Protein AF-A0A530ZFZ5-F1 (afdb_monomer)

Radius of gyration: 17.06 Å; Cα contacts (8 Å, |Δi|>4): 110; chains: 1; bounding box: 46×32×39 Å

Mean predicted aligned error: 6.43 Å

Structure (mmCIF, N/CA/C/O backbone):
data_AF-A0A530ZFZ5-F1
#
_entry.id   AF-A0A530ZFZ5-F1
#
loop_
_atom_site.group_PDB
_atom_site.id
_atom_site.type_symbol
_atom_site.label_atom_id
_atom_site.label_alt_id
_atom_site.label_comp_id
_atom_site.label_asym_id
_atom_site.label_entity_id
_atom_site.label_seq_id
_atom_site.pdbx_PDB_ins_code
_atom_site.Cartn_x
_atom_site.Cartn_y
_atom_site.Cartn_z
_atom_site.occupancy
_atom_site.B_iso_or_equiv
_atom_site.auth_seq_id
_atom_site.auth_comp_id
_atom_site.auth_asym_id
_atom_site.auth_atom_id
_atom_site.pdbx_PDB_model_num
ATOM 1 N N . MET A 1 1 ? -10.557 -5.792 13.724 1.00 72.00 1 MET A N 1
ATOM 2 C CA . MET A 1 1 ? -10.891 -6.844 12.735 1.00 72.00 1 MET A CA 1
ATOM 3 C C . MET A 1 1 ? -9.600 -7.276 12.070 1.00 72.00 1 MET A C 1
ATOM 5 O O . MET A 1 1 ? -8.863 -6.400 11.647 1.00 72.00 1 MET A O 1
ATOM 9 N N . THR A 1 2 ? -9.329 -8.574 11.988 1.00 82.81 2 THR A N 1
ATOM 10 C CA . THR A 1 2 ? -8.116 -9.114 11.357 1.00 82.81 2 THR A CA 1
ATOM 11 C C . THR A 1 2 ? -8.533 -9.972 10.176 1.00 82.81 2 THR A C 1
ATOM 13 O O . THR A 1 2 ? -9.366 -10.863 10.334 1.00 82.81 2 THR A O 1
ATOM 16 N N . GLN A 1 3 ? -7.994 -9.681 8.997 1.00 82.12 3 GLN A N 1
ATOM 17 C CA . GLN A 1 3 ? -8.216 -10.460 7.781 1.00 82.12 3 GLN A CA 1
ATOM 18 C C . GLN A 1 3 ? -6.887 -11.051 7.331 1.00 82.12 3 GLN A C 1
ATOM 20 O O . GLN A 1 3 ? -5.882 -10.342 7.317 1.00 82.12 3 GLN A O 1
ATOM 25 N N . ARG A 1 4 ? -6.878 -12.337 6.984 1.00 87.44 4 ARG A N 1
ATOM 26 C CA . ARG A 1 4 ? -5.711 -13.058 6.464 1.00 87.44 4 ARG A CA 1
ATOM 27 C C . ARG A 1 4 ? -6.170 -14.028 5.384 1.00 87.44 4 ARG A C 1
ATOM 29 O O . ARG A 1 4 ? -7.236 -14.625 5.538 1.00 87.44 4 ARG A O 1
ATOM 36 N N . TRP A 1 5 ? -5.384 -14.195 4.330 1.00 88.50 5 TRP A N 1
ATOM 37 C CA . TRP A 1 5 ? -5.626 -15.195 3.293 1.00 88.50 5 TRP A CA 1
ATOM 38 C C . TRP A 1 5 ? -4.316 -15.640 2.635 1.00 88.50 5 TRP A C 1
ATOM 40 O O . TRP A 1 5 ? -3.319 -14.917 2.673 1.00 88.50 5 TRP A O 1
ATOM 50 N N . ASP A 1 6 ? -4.327 -16.848 2.069 1.00 90.19 6 ASP A N 1
ATOM 51 C CA . ASP A 1 6 ? -3.223 -17.363 1.257 1.00 90.19 6 ASP A CA 1
ATOM 52 C C . ASP A 1 6 ? -3.188 -16.640 -0.092 1.00 90.19 6 ASP A C 1
ATOM 54 O O . ASP A 1 6 ? -4.225 -16.418 -0.727 1.00 90.19 6 ASP A O 1
ATOM 58 N N . PHE A 1 7 ? -1.988 -16.266 -0.510 1.00 80.12 7 PHE A N 1
ATOM 59 C CA . PHE A 1 7 ? -1.717 -15.679 -1.804 1.00 80.12 7 PHE A CA 1
ATOM 60 C C . PHE A 1 7 ? -0.443 -16.285 -2.389 1.00 80.12 7 PHE A C 1
ATOM 62 O O . PHE A 1 7 ? 0.645 -15.731 -2.272 1.00 80.12 7 PHE A O 1
ATOM 69 N N . GLY A 1 8 ? -0.578 -17.451 -3.022 1.00 75.62 8 GLY A N 1
ATOM 70 C CA . GLY A 1 8 ? 0.482 -18.012 -3.864 1.00 75.62 8 GLY A CA 1
ATOM 71 C C . GLY A 1 8 ? 1.760 -18.372 -3.102 1.00 75.62 8 GLY A C 1
ATOM 72 O O . GLY A 1 8 ? 2.845 -18.277 -3.668 1.00 75.62 8 GLY A O 1
ATOM 73 N N . GLY A 1 9 ? 1.631 -18.787 -1.838 1.00 79.75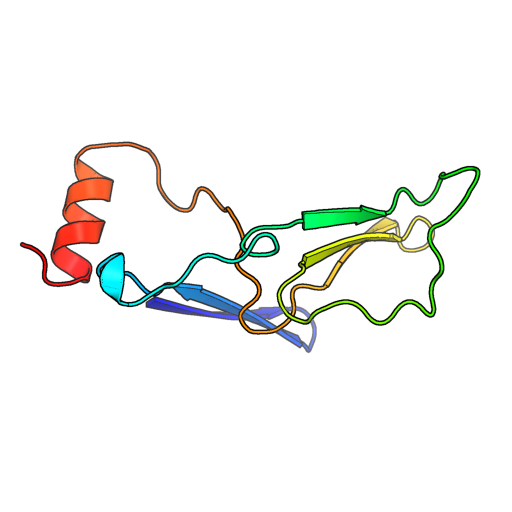 9 GLY A N 1
ATOM 74 C CA . GLY A 1 9 ? 2.757 -19.108 -0.954 1.00 79.75 9 GLY A CA 1
ATOM 75 C C . GLY A 1 9 ? 3.061 -18.040 0.099 1.00 79.75 9 GLY A C 1
ATOM 76 O O . GLY A 1 9 ? 3.777 -18.339 1.053 1.00 79.75 9 GLY A O 1
ATOM 77 N N . ASP A 1 10 ? 2.466 -16.851 -0.021 1.00 77.44 10 ASP A N 1
ATOM 78 C CA . ASP A 1 10 ? 2.520 -15.800 0.993 1.00 77.44 10 ASP A CA 1
ATOM 79 C C . ASP A 1 10 ? 1.211 -15.729 1.791 1.00 77.44 10 ASP A C 1
ATOM 81 O O . ASP A 1 10 ? 0.128 -16.027 1.285 1.00 77.44 10 ASP A O 1
ATOM 85 N N . ILE A 1 11 ? 1.287 -15.289 3.049 1.00 82.00 11 ILE A N 1
ATOM 86 C CA . ILE A 1 11 ? 0.104 -14.896 3.821 1.00 82.00 11 ILE A CA 1
ATOM 87 C C . ILE A 1 11 ? -0.001 -13.382 3.771 1.00 82.00 11 ILE A C 1
ATOM 89 O O . ILE A 1 11 ? 0.860 -12.677 4.295 1.00 82.00 11 ILE A O 1
ATOM 93 N N . ILE A 1 12 ? -1.087 -12.889 3.188 1.00 82.88 12 ILE A N 1
ATOM 94 C CA . ILE A 1 12 ? -1.371 -11.458 3.117 1.00 82.88 12 ILE A CA 1
ATOM 95 C C . ILE A 1 12 ? -2.631 -11.124 3.907 1.00 82.88 12 ILE A C 1
ATOM 97 O O . ILE A 1 12 ? -3.431 -11.995 4.264 1.00 82.88 12 ILE A O 1
ATOM 101 N N . GLY A 1 13 ? -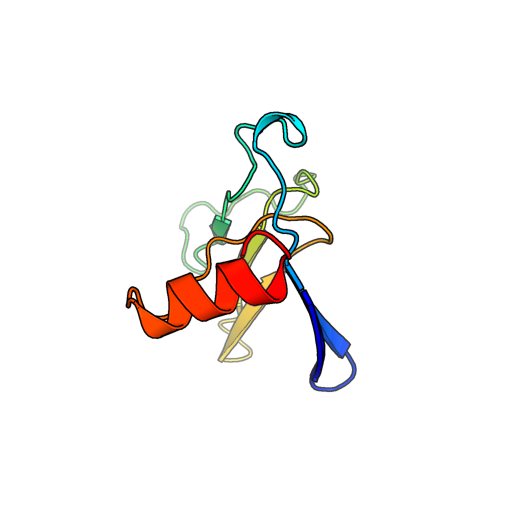2.807 -9.846 4.227 1.00 82.12 13 GLY A N 1
ATOM 102 C CA . GLY A 1 13 ? -3.975 -9.413 4.969 1.00 82.12 13 GLY A CA 1
ATOM 103 C C . GLY A 1 13 ? -3.896 -7.992 5.486 1.00 82.12 13 GLY A C 1
ATOM 104 O O . GLY A 1 13 ? -3.040 -7.204 5.093 1.00 82.12 13 GLY A O 1
ATOM 105 N N . SER A 1 14 ? -4.828 -7.666 6.371 1.00 83.75 14 SER A N 1
ATOM 106 C CA . SER A 1 14 ? -4.899 -6.363 7.019 1.00 83.75 14 SER A CA 1
ATOM 107 C C . SER A 1 14 ? -5.482 -6.476 8.419 1.00 83.75 14 SER A C 1
ATOM 109 O O . SER A 1 14 ? -6.271 -7.378 8.724 1.00 83.75 14 SER A O 1
ATOM 111 N N . ASP A 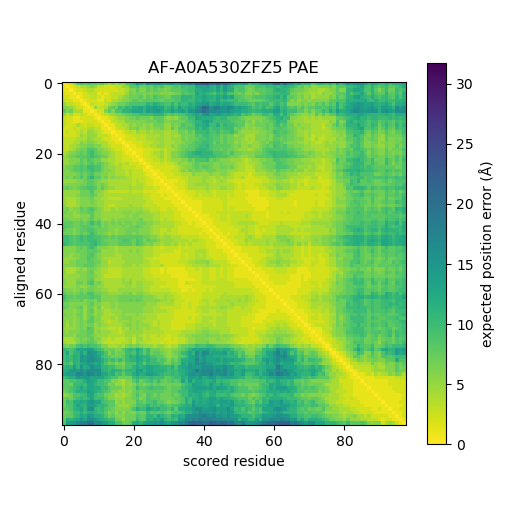1 15 ? -5.090 -5.537 9.273 1.00 83.00 15 ASP A N 1
ATOM 112 C CA . ASP A 1 15 ? -5.707 -5.321 10.573 1.00 83.00 15 ASP A CA 1
ATOM 113 C C . ASP A 1 15 ? -6.387 -3.959 10.593 1.00 83.00 15 ASP A C 1
ATOM 115 O O . ASP A 1 15 ? -5.836 -2.950 10.157 1.00 83.00 15 ASP A O 1
ATOM 119 N N . VAL A 1 16 ? -7.611 -3.942 11.108 1.00 80.19 16 VAL A N 1
ATOM 120 C CA . VAL A 1 16 ? -8.393 -2.729 11.325 1.00 80.19 16 VAL A CA 1
ATOM 121 C C . VAL A 1 16 ? -8.570 -2.540 12.821 1.00 80.19 16 VAL A C 1
ATOM 123 O O . VAL A 1 16 ? -9.178 -3.384 13.495 1.00 80.19 16 VAL A O 1
ATOM 126 N N . HIS A 1 17 ? -8.084 -1.405 13.312 1.00 79.50 17 HIS A N 1
ATOM 127 C CA . HIS A 1 17 ? -8.245 -0.955 14.687 1.00 79.50 17 HIS A CA 1
ATOM 128 C C . HIS A 1 17 ? -9.049 0.345 14.690 1.00 79.50 17 HIS A C 1
ATOM 130 O O . HIS A 1 17 ? -8.582 1.361 14.180 1.00 79.50 17 HIS A O 1
ATOM 136 N N . ILE A 1 18 ? -10.258 0.318 15.259 1.00 77.69 18 ILE A N 1
ATOM 137 C CA . ILE A 1 18 ? -11.012 1.543 15.544 1.00 77.69 18 ILE A CA 1
ATOM 138 C C . ILE A 1 18 ? -10.685 1.953 16.973 1.00 77.69 18 ILE A C 1
ATOM 140 O O . ILE A 1 18 ? -10.862 1.170 17.903 1.00 77.69 18 ILE A O 1
ATOM 144 N N . GLN A 1 19 ? -10.195 3.173 17.142 1.00 76.25 19 GLN A N 1
ATOM 145 C CA . GLN A 1 19 ? -9.815 3.716 18.439 1.00 76.25 19 GLN A CA 1
ATOM 146 C C . GLN A 1 19 ? -10.177 5.195 18.520 1.00 76.25 19 GLN A C 1
ATOM 148 O O . GLN A 1 19 ? -10.308 5.872 17.500 1.00 76.25 19 GLN A O 1
ATOM 153 N N . HIS A 1 20 ? -10.337 5.699 19.743 1.00 80.56 20 HIS A N 1
ATOM 154 C CA . HIS A 1 20 ? -10.487 7.132 19.961 1.00 80.56 20 HIS A CA 1
ATOM 155 C C . HIS A 1 20 ? -9.233 7.865 19.460 1.00 80.56 20 HIS A C 1
ATOM 157 O O . HIS A 1 20 ? -8.113 7.384 19.650 1.00 80.56 20 HIS A O 1
ATOM 163 N N . SER A 1 21 ? -9.409 9.038 18.849 1.00 81.12 21 SER A N 1
ATOM 164 C CA . SER A 1 21 ? -8.312 9.794 18.225 1.00 81.12 21 SER A CA 1
ATOM 165 C C . SER A 1 21 ? -7.198 10.174 19.204 1.00 81.12 21 SER A C 1
ATOM 167 O O . SER A 1 21 ? -6.065 10.360 18.792 1.00 81.12 21 SER A O 1
ATOM 169 N N . SER A 1 22 ? -7.475 10.216 20.510 1.00 86.06 22 SER A N 1
ATOM 170 C CA . SER A 1 22 ? -6.454 10.446 21.544 1.00 86.06 22 SER A CA 1
ATOM 171 C C . SER A 1 22 ? -5.420 9.322 21.683 1.00 86.06 22 SER A C 1
ATOM 173 O O . SER A 1 22 ? -4.397 9.537 22.325 1.00 86.06 22 SER A O 1
ATOM 175 N N . PHE A 1 23 ? -5.694 8.120 21.165 1.00 85.56 23 PHE A N 1
ATOM 176 C CA . PHE A 1 23 ? -4.788 6.969 21.267 1.00 85.56 23 PHE A CA 1
ATOM 177 C C . PHE A 1 23 ? -3.829 6.846 20.079 1.00 85.56 23 PHE A C 1
ATOM 179 O O . PHE A 1 23 ? -2.856 6.101 20.169 1.00 85.56 23 PHE A O 1
ATOM 186 N N . HIS A 1 24 ? -4.064 7.590 18.993 1.00 85.25 24 HIS A N 1
ATOM 187 C CA . HIS A 1 24 ? -3.177 7.630 17.832 1.00 85.25 24 HIS A CA 1
ATOM 188 C C . HIS A 1 24 ? -2.610 9.031 17.650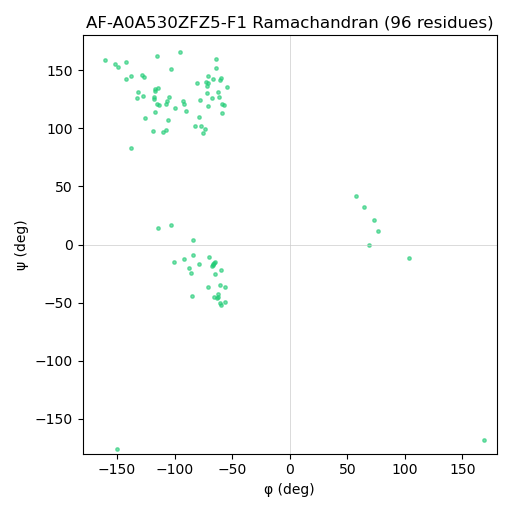 1.00 85.25 24 HIS A C 1
ATOM 190 O O . HIS A 1 24 ? -3.349 10.012 17.649 1.00 85.25 24 HIS A O 1
ATOM 196 N N . ARG A 1 25 ? -1.297 9.128 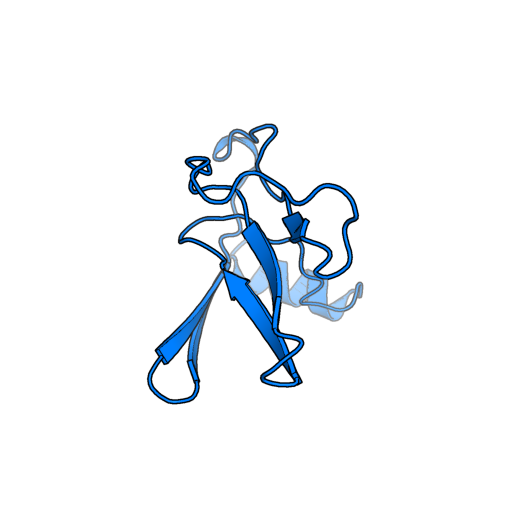17.454 1.00 88.56 25 ARG A N 1
ATOM 197 C CA . ARG A 1 25 ? -0.664 10.373 17.026 1.00 88.56 25 ARG A CA 1
ATOM 198 C C . ARG A 1 25 ? -0.282 10.221 15.567 1.00 88.56 25 ARG A C 1
ATOM 200 O O . ARG A 1 25 ? 0.680 9.522 15.273 1.00 88.56 25 ARG A O 1
ATOM 207 N N . GLU A 1 26 ? -1.029 10.895 14.703 1.00 85.88 26 GLU A N 1
ATOM 208 C CA . GLU A 1 26 ? -0.785 10.862 13.265 1.00 85.88 26 GLU A CA 1
ATOM 209 C C . GLU A 1 26 ? 0.597 11.442 12.921 1.00 85.88 26 GLU A C 1
ATOM 211 O O . GLU A 1 26 ? 0.984 12.508 13.420 1.00 85.88 26 GLU A O 1
ATOM 216 N N . SER A 1 27 ? 1.354 10.713 12.103 1.00 88.94 27 SER A N 1
ATOM 217 C CA . SER A 1 27 ? 2.621 11.151 11.516 1.00 88.94 27 SER A CA 1
ATOM 218 C C . SER A 1 27 ? 2.392 11.719 10.108 1.00 88.94 27 SER A C 1
ATOM 220 O O . SER A 1 27 ? 1.353 11.509 9.494 1.00 88.94 27 SER A O 1
ATOM 222 N N . HIS A 1 28 ? 3.372 12.428 9.541 1.00 89.50 28 HIS A N 1
ATOM 223 C CA . HIS A 1 28 ? 3.287 12.855 8.133 1.00 89.50 28 HIS A CA 1
ATOM 224 C C . HIS A 1 28 ? 3.427 11.699 7.130 1.00 89.50 28 HIS A C 1
ATOM 226 O O . HIS A 1 28 ? 3.237 11.906 5.933 1.00 89.50 28 HIS A O 1
ATOM 232 N N . LEU A 1 29 ? 3.814 10.514 7.602 1.00 91.31 29 LEU A N 1
ATOM 233 C CA . LEU A 1 29 ? 4.001 9.318 6.786 1.00 91.31 29 LEU A CA 1
ATOM 234 C C . LEU A 1 29 ? 2.811 8.361 6.890 1.00 91.31 29 LEU A C 1
ATOM 236 O O . LEU A 1 29 ? 2.678 7.472 6.049 1.00 91.31 29 LEU A O 1
ATOM 240 N N . ASP A 1 30 ? 1.943 8.557 7.883 1.00 87.56 30 ASP A N 1
ATOM 241 C CA . ASP A 1 30 ? 0.716 7.794 8.047 1.00 87.56 30 ASP A CA 1
ATOM 242 C C . ASP A 1 30 ? -0.152 7.919 6.795 1.00 87.56 30 ASP A C 1
ATOM 244 O O . ASP A 1 30 ? -0.554 9.006 6.380 1.00 87.56 30 ASP A O 1
ATOM 248 N N . GLY A 1 31 ? -0.430 6.784 6.157 1.00 86.75 31 GLY A N 1
ATOM 249 C CA . GLY A 1 31 ? -1.229 6.773 4.940 1.00 86.75 31 GLY A CA 1
ATOM 250 C C . GLY A 1 31 ? -0.469 7.228 3.698 1.00 86.75 31 GLY A C 1
ATOM 251 O O . GLY A 1 31 ? -1.120 7.453 2.682 1.00 86.75 31 GLY A O 1
ATOM 252 N N . LEU A 1 32 ? 0.864 7.364 3.731 1.00 91.38 32 LEU A N 1
ATOM 253 C CA . LEU A 1 32 ? 1.655 7.701 2.549 1.00 91.38 32 LEU A CA 1
ATOM 254 C C . LEU A 1 32 ? 1.859 6.470 1.650 1.00 91.38 32 LEU A C 1
ATOM 256 O O . LEU A 1 32 ? 2.395 5.437 2.066 1.00 91.38 32 LEU A O 1
ATOM 260 N N . HIS A 1 33 ? 1.462 6.617 0.383 1.00 91.19 33 HIS A N 1
ATOM 261 C CA . HIS A 1 33 ? 1.655 5.631 -0.687 1.00 91.19 33 HIS A CA 1
ATOM 262 C C . HIS A 1 33 ? 2.577 6.227 -1.739 1.00 91.19 33 HIS A C 1
ATOM 264 O O . HIS A 1 33 ? 2.249 7.249 -2.340 1.00 91.19 33 HIS A O 1
ATOM 270 N N . VAL A 1 34 ? 3.712 5.579 -1.994 1.00 92.81 34 VAL A N 1
ATOM 271 C CA . VAL A 1 34 ? 4.627 5.971 -3.072 1.00 92.81 34 VAL A CA 1
ATOM 272 C C . VAL A 1 34 ? 4.493 4.983 -4.218 1.00 92.81 34 VAL A C 1
ATOM 274 O O . VAL A 1 34 ? 4.609 3.775 -4.016 1.00 92.81 34 VAL A O 1
ATOM 277 N N . TYR A 1 35 ? 4.251 5.496 -5.424 1.00 94.31 35 TYR A N 1
ATOM 278 C CA . TYR A 1 35 ? 4.237 4.699 -6.645 1.00 94.31 35 TYR A CA 1
ATOM 279 C C . TYR A 1 35 ? 5.483 4.993 -7.483 1.00 94.31 35 TYR A C 1
ATOM 281 O O . TYR A 1 35 ? 5.697 6.133 -7.898 1.00 94.31 35 TYR A O 1
ATOM 289 N N . PHE A 1 36 ? 6.292 3.971 -7.755 1.00 94.69 36 PHE A N 1
ATOM 290 C CA . PHE A 1 36 ? 7.457 4.083 -8.628 1.00 94.69 36 PHE A CA 1
ATOM 291 C C . PHE A 1 36 ? 7.057 3.769 -10.064 1.00 94.69 36 PHE A C 1
ATOM 293 O O . PHE A 1 36 ? 6.680 2.643 -10.388 1.00 94.69 36 PHE A O 1
ATOM 300 N N . ASN A 1 37 ? 7.154 4.777 -10.929 1.00 94.56 37 ASN A N 1
ATOM 301 C CA . ASN A 1 37 ? 6.925 4.604 -12.356 1.00 94.56 37 ASN A CA 1
ATOM 302 C C . ASN A 1 37 ? 8.090 3.805 -12.981 1.00 94.56 37 ASN A C 1
ATOM 304 O O . ASN A 1 37 ? 9.216 4.309 -12.964 1.00 94.56 37 ASN A O 1
ATOM 308 N N . PRO A 1 38 ? 7.852 2.617 -13.574 1.00 93.75 38 PRO A N 1
ATOM 309 C CA . PRO A 1 38 ? 8.908 1.833 -14.225 1.00 93.75 38 PRO A CA 1
ATOM 310 C C . PRO A 1 38 ? 9.499 2.520 -15.467 1.00 93.75 38 PRO A C 1
ATOM 312 O O . PRO A 1 38 ? 10.576 2.150 -15.920 1.00 93.75 38 PRO A O 1
ATOM 315 N N . HIS A 1 39 ? 8.819 3.535 -16.006 1.00 94.81 39 HIS A N 1
ATOM 316 C CA . HIS A 1 39 ? 9.269 4.334 -17.147 1.00 94.81 39 HIS A CA 1
ATOM 317 C C . HIS A 1 39 ? 9.813 5.711 -16.740 1.00 94.81 39 HIS A C 1
ATOM 319 O O . HIS A 1 39 ? 9.883 6.612 -17.574 1.00 94.81 39 HIS A O 1
ATOM 325 N N . ALA A 1 40 ? 10.143 5.919 -15.462 1.00 95.44 40 ALA A N 1
ATOM 326 C CA . ALA A 1 40 ? 10.747 7.170 -15.025 1.00 95.44 40 ALA A CA 1
ATOM 327 C C . ALA A 1 40 ? 12.095 7.392 -15.731 1.00 95.44 40 ALA A C 1
ATOM 329 O O . ALA A 1 40 ? 12.977 6.540 -15.667 1.00 95.44 40 ALA A O 1
ATOM 330 N N . GLU A 1 41 ? 12.263 8.556 -16.365 1.00 97.00 41 GLU A N 1
ATOM 331 C CA . GLU A 1 41 ? 13.538 8.956 -16.980 1.00 97.00 41 GLU A CA 1
ATOM 332 C C . GLU A 1 41 ? 14.661 9.039 -15.937 1.00 97.00 41 GLU A C 1
ATOM 334 O O . GLU A 1 41 ? 15.803 8.673 -16.205 1.00 97.00 41 GLU A O 1
ATOM 339 N N . VAL A 1 42 ? 14.307 9.461 -14.719 1.00 96.06 42 VAL A N 1
ATOM 340 C CA . VAL A 1 42 ? 15.182 9.453 -13.547 1.00 96.06 42 VAL A CA 1
ATOM 341 C C . VAL A 1 42 ? 14.545 8.553 -12.483 1.00 96.06 42 VAL A C 1
ATOM 343 O O . VAL A 1 42 ? 13.630 8.993 -11.781 1.00 96.06 42 VAL A O 1
ATOM 346 N N . PRO A 1 43 ? 14.972 7.281 -12.378 1.00 93.06 43 PRO A N 1
ATOM 347 C CA . PRO A 1 43 ? 14.468 6.356 -11.372 1.00 93.06 43 PRO A CA 1
ATOM 348 C C . PRO A 1 43 ? 14.815 6.822 -9.958 1.00 93.06 43 PRO A C 1
ATOM 350 O O . PRO A 1 43 ? 15.830 7.481 -9.731 1.00 93.06 43 PRO A O 1
ATOM 353 N N . PHE A 1 44 ? 13.986 6.440 -8.989 1.00 91.31 44 PHE A N 1
ATOM 354 C CA . PHE A 1 44 ? 14.305 6.659 -7.582 1.00 91.31 44 PHE A CA 1
ATOM 355 C C . PHE A 1 44 ? 15.439 5.726 -7.133 1.00 91.31 44 PHE A C 1
ATOM 357 O O . PHE A 1 44 ? 15.499 4.581 -7.576 1.00 91.31 44 PHE A O 1
ATOM 364 N N . GLU A 1 45 ? 16.302 6.202 -6.231 1.00 92.88 45 GLU A N 1
ATOM 365 C CA . GLU A 1 45 ? 17.453 5.455 -5.705 1.00 92.88 45 GLU A CA 1
ATOM 366 C C . GLU A 1 45 ? 17.016 4.140 -5.018 1.00 92.88 45 GLU A C 1
ATOM 368 O O . GLU A 1 45 ? 16.370 4.189 -3.961 1.00 92.88 45 GLU A O 1
ATOM 373 N N . PRO A 1 46 ? 17.365 2.956 -5.564 1.00 86.44 46 PRO A N 1
ATOM 374 C CA . PRO A 1 46 ? 16.922 1.675 -5.011 1.00 86.44 46 PRO A CA 1
ATOM 375 C C . PRO A 1 46 ? 17.470 1.376 -3.613 1.00 86.44 46 PRO A C 1
ATOM 377 O O . PRO A 1 46 ? 16.841 0.633 -2.860 1.00 86.44 46 PRO A O 1
ATOM 380 N N . SER A 1 47 ? 18.623 1.946 -3.245 1.00 91.06 47 SER A N 1
ATOM 381 C CA . SER A 1 47 ? 19.247 1.709 -1.938 1.00 91.06 47 SER A CA 1
ATOM 382 C C . SER A 1 47 ? 18.705 2.598 -0.813 1.00 91.06 47 SER A C 1
ATOM 384 O O . SER A 1 47 ? 19.235 2.565 0.298 1.00 91.06 47 SER A O 1
ATOM 386 N N . PHE A 1 48 ? 17.692 3.429 -1.070 1.00 93.62 48 PHE A N 1
ATOM 387 C CA . PHE A 1 48 ? 17.107 4.281 -0.040 1.00 93.62 48 PHE A CA 1
ATOM 388 C C . PHE A 1 48 ? 16.380 3.450 1.027 1.00 93.62 48 PHE A C 1
ATOM 390 O O . PHE A 1 48 ? 15.470 2.668 0.735 1.00 93.62 48 PHE A O 1
ATOM 397 N N . THR A 1 49 ? 16.745 3.667 2.289 1.00 92.88 49 THR A N 1
ATOM 398 C CA . THR A 1 49 ? 16.087 3.027 3.430 1.00 92.88 49 THR A CA 1
ATOM 399 C C . THR A 1 49 ? 14.750 3.701 3.712 1.00 92.88 49 THR A C 1
ATOM 401 O O . THR A 1 49 ? 14.685 4.767 4.322 1.00 92.88 49 THR A O 1
ATOM 404 N N . TRP A 1 50 ? 13.669 3.059 3.279 1.00 91.56 50 TRP A N 1
ATOM 405 C CA . TRP A 1 50 ? 12.313 3.548 3.501 1.00 91.56 50 TRP A CA 1
ATOM 406 C C . TRP A 1 50 ? 11.867 3.382 4.962 1.00 91.56 50 TRP A C 1
ATOM 408 O O . TRP A 1 50 ? 12.114 2.328 5.553 1.00 91.56 50 TRP A O 1
ATOM 418 N N . PRO A 1 51 ? 11.160 4.373 5.539 1.00 92.06 51 PRO A N 1
ATOM 419 C CA . PRO A 1 51 ? 10.463 4.190 6.807 1.00 92.06 51 PRO A CA 1
ATOM 420 C C . PRO A 1 51 ? 9.422 3.068 6.704 1.00 92.06 51 PRO A C 1
ATOM 422 O O . PRO A 1 51 ? 8.742 2.946 5.686 1.00 92.06 51 PRO A O 1
ATOM 425 N N . GLY A 1 52 ? 9.256 2.283 7.773 1.00 90.12 52 GLY A N 1
ATOM 426 C CA . GLY A 1 52 ? 8.305 1.160 7.807 1.00 90.12 52 GLY A CA 1
ATOM 427 C C . GLY A 1 52 ? 6.831 1.570 7.700 1.00 90.12 52 GLY A C 1
ATOM 428 O O . GLY A 1 52 ? 5.987 0.739 7.403 1.00 90.12 52 GLY A O 1
ATOM 429 N N . GLU A 1 53 ? 6.516 2.848 7.899 1.00 90.50 53 GLU A N 1
ATOM 430 C CA . GLU A 1 53 ? 5.156 3.391 7.772 1.00 90.50 53 GLU A CA 1
ATOM 431 C C . GLU A 1 53 ? 4.747 3.629 6.307 1.00 90.50 53 GLU A C 1
ATOM 433 O O . GLU A 1 53 ? 3.559 3.763 6.015 1.00 90.50 53 GLU A O 1
ATOM 438 N N . VAL A 1 54 ? 5.712 3.671 5.376 1.00 92.00 54 VAL A N 1
ATOM 439 C CA . VAL A 1 54 ? 5.459 4.032 3.976 1.00 92.00 54 VAL A CA 1
ATOM 440 C C . VAL A 1 54 ? 5.175 2.793 3.141 1.00 92.00 54 VAL A C 1
ATOM 442 O O . VAL A 1 54 ? 6.013 1.903 2.972 1.00 92.00 54 VAL A O 1
ATOM 445 N N . SER A 1 55 ? 3.992 2.783 2.540 1.00 92.44 55 SER A N 1
ATOM 446 C CA . SER A 1 55 ? 3.614 1.780 1.551 1.00 92.44 55 SER A CA 1
ATOM 447 C C . SER A 1 55 ? 4.193 2.126 0.175 1.00 92.44 55 SER A C 1
ATOM 449 O O . SER A 1 55 ? 4.229 3.285 -0.251 1.00 92.44 55 SER A O 1
ATOM 451 N N . ARG A 1 56 ? 4.688 1.107 -0.526 1.00 92.44 56 ARG A N 1
ATOM 452 C CA . ARG A 1 56 ? 5.441 1.252 -1.774 1.00 92.44 56 ARG 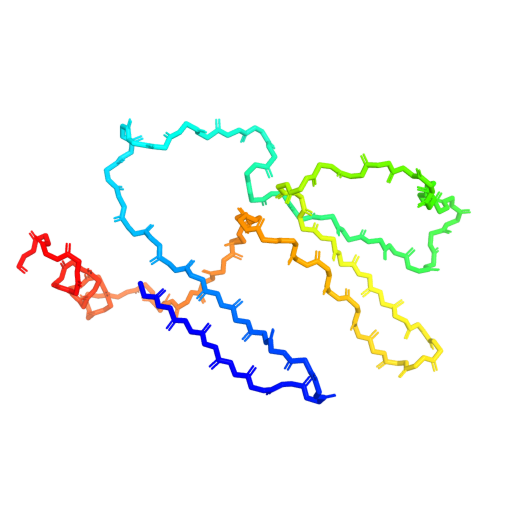A CA 1
ATOM 453 C C . ARG A 1 56 ? 4.823 0.376 -2.841 1.00 92.44 56 ARG A C 1
ATOM 455 O O . ARG A 1 56 ? 4.642 -0.817 -2.630 1.00 92.44 56 ARG A O 1
ATOM 462 N N . ASN A 1 57 ? 4.529 0.958 -3.990 1.00 92.69 57 ASN A N 1
ATOM 463 C CA . ASN A 1 57 ? 3.937 0.255 -5.114 1.00 92.69 57 ASN A CA 1
ATOM 464 C C . ASN A 1 57 ? 4.791 0.492 -6.361 1.00 92.69 57 ASN A C 1
ATOM 466 O O . ASN A 1 57 ? 5.334 1.578 -6.558 1.00 92.69 57 ASN A O 1
ATOM 470 N N . SER A 1 58 ? 4.907 -0.514 -7.209 1.00 94.69 58 SER A N 1
ATOM 471 C CA . SER A 1 58 ? 5.519 -0.410 -8.530 1.00 94.69 58 SER A CA 1
ATOM 472 C C . SER A 1 58 ? 4.865 -1.422 -9.468 1.00 94.69 58 SER A C 1
ATOM 474 O O . SER A 1 58 ? 3.897 -2.096 -9.106 1.00 94.69 58 SER A O 1
ATOM 476 N N . TYR A 1 59 ? 5.368 -1.510 -10.693 1.00 94.56 59 TYR A N 1
ATOM 477 C CA . TYR A 1 59 ? 4.890 -2.468 -11.674 1.00 94.56 59 TYR A CA 1
ATOM 478 C C . TYR A 1 59 ? 6.078 -3.167 -12.324 1.00 94.56 59 TYR A C 1
ATOM 480 O O . TYR A 1 59 ? 6.992 -2.501 -12.816 1.00 94.56 59 TYR A O 1
ATOM 488 N N . ASP A 1 60 ? 6.073 -4.497 -12.301 1.00 94.31 60 ASP A N 1
ATOM 489 C CA . ASP A 1 60 ? 7.035 -5.312 -13.029 1.00 94.31 60 ASP A CA 1
ATOM 490 C C . ASP A 1 60 ? 6.569 -5.450 -14.477 1.00 94.31 60 ASP A C 1
ATOM 492 O O . ASP A 1 60 ? 5.674 -6.232 -14.797 1.00 94.31 60 ASP A O 1
ATOM 496 N N . VAL A 1 61 ? 7.197 -4.678 -15.360 1.00 95.12 61 VAL A N 1
ATOM 497 C CA . VAL A 1 61 ? 6.913 -4.692 -16.801 1.00 95.12 61 VAL A CA 1
ATOM 498 C C . VAL A 1 61 ? 7.322 -5.998 -17.486 1.00 95.12 61 VAL A C 1
ATOM 500 O O . VAL A 1 61 ? 6.857 -6.271 -18.586 1.00 95.12 61 VAL A O 1
ATOM 503 N N . THR A 1 62 ? 8.198 -6.797 -16.870 1.00 96.06 62 THR A N 1
ATOM 504 C CA . THR A 1 62 ? 8.652 -8.077 -17.432 1.00 96.06 62 THR A CA 1
ATOM 505 C C . THR A 1 62 ? 7.673 -9.189 -17.082 1.00 96.06 62 THR A C 1
ATOM 507 O O . THR A 1 62 ? 7.334 -10.004 -17.936 1.00 96.06 62 THR A O 1
ATOM 510 N N . ALA A 1 63 ? 7.220 -9.218 -15.827 1.00 94.00 63 ALA A N 1
ATOM 511 C CA . ALA A 1 63 ? 6.248 -10.194 -15.339 1.00 94.00 63 ALA A CA 1
ATOM 512 C C . ALA A 1 63 ? 4.783 -9.803 -15.620 1.00 94.00 63 ALA A C 1
ATOM 514 O O . ALA A 1 63 ? 3.897 -10.628 -15.397 1.00 94.00 63 ALA A O 1
ATOM 515 N N . ASP A 1 64 ? 4.541 -8.576 -16.097 1.00 93.69 64 ASP A N 1
ATOM 516 C CA . ASP A 1 64 ? 3.219 -7.971 -16.329 1.00 93.69 64 ASP A CA 1
ATOM 517 C C . ASP A 1 64 ? 2.351 -7.936 -15.058 1.00 93.69 64 ASP A C 1
ATOM 519 O O . ASP A 1 64 ? 1.157 -8.244 -15.061 1.00 93.69 64 ASP A O 1
ATOM 523 N N . GLN A 1 65 ? 2.970 -7.598 -13.921 1.00 93.62 65 GLN A N 1
ATOM 524 C CA . GLN A 1 65 ? 2.332 -7.700 -12.606 1.00 93.62 65 GLN A CA 1
ATOM 525 C C . GLN A 1 65 ? 2.613 -6.496 -11.699 1.00 93.62 65 GLN A C 1
ATOM 527 O O . GLN A 1 65 ? 3.719 -5.950 -11.697 1.00 93.62 65 GLN A O 1
ATOM 532 N N . PRO A 1 66 ? 1.634 -6.083 -10.871 1.00 90.69 66 PRO A N 1
ATOM 533 C CA . PRO A 1 66 ? 1.866 -5.078 -9.847 1.00 90.69 66 PRO A CA 1
ATOM 534 C C . PRO A 1 66 ? 2.732 -5.645 -8.719 1.00 90.69 66 PRO A C 1
ATOM 536 O O . PRO A 1 66 ? 2.504 -6.754 -8.239 1.00 90.69 66 PRO A O 1
ATOM 539 N N . ILE A 1 67 ? 3.670 -4.838 -8.230 1.00 90.31 67 ILE A N 1
ATOM 540 C CA . ILE A 1 67 ? 4.417 -5.118 -7.004 1.00 90.31 67 ILE A CA 1
ATOM 541 C C . ILE A 1 67 ? 3.891 -4.179 -5.921 1.00 90.31 67 ILE A C 1
ATOM 543 O O . ILE A 1 67 ? 3.900 -2.957 -6.075 1.00 90.31 67 ILE A O 1
ATOM 547 N N . GLN A 1 68 ? 3.439 -4.750 -4.809 1.00 89.31 68 GLN A N 1
ATOM 548 C CA . GLN A 1 68 ? 2.886 -4.007 -3.680 1.00 89.31 68 GLN A CA 1
ATOM 549 C C . GLN A 1 68 ? 3.637 -4.395 -2.410 1.00 89.31 68 GLN A C 1
ATOM 551 O O . GLN A 1 68 ? 3.489 -5.503 -1.905 1.00 89.31 68 GLN A O 1
ATOM 556 N N . ILE A 1 69 ? 4.455 -3.482 -1.890 1.00 89.12 69 ILE A N 1
ATOM 557 C CA . ILE A 1 69 ? 5.196 -3.670 -0.645 1.00 89.12 69 ILE A CA 1
ATOM 558 C C . ILE A 1 69 ? 4.549 -2.801 0.427 1.00 89.12 69 ILE A C 1
ATOM 560 O O . ILE A 1 69 ? 4.802 -1.596 0.510 1.00 89.12 69 ILE A O 1
ATOM 564 N N . HIS A 1 70 ? 3.697 -3.418 1.242 1.00 90.25 70 HIS A N 1
ATOM 565 C CA . HIS A 1 70 ? 3.007 -2.782 2.366 1.00 90.25 70 HIS A CA 1
ATOM 566 C C . HIS A 1 70 ? 3.601 -3.354 3.657 1.00 90.25 70 HIS A C 1
ATOM 568 O O . HIS A 1 70 ? 3.234 -4.465 4.035 1.00 90.25 70 HIS A O 1
ATOM 574 N N . PRO A 1 71 ? 4.569 -2.669 4.295 1.00 88.12 71 PRO A N 1
ATOM 575 C CA . PRO A 1 71 ? 5.159 -3.168 5.529 1.00 88.12 71 PRO A CA 1
ATOM 576 C C . PRO A 1 71 ? 4.126 -3.244 6.658 1.00 88.12 71 PRO A C 1
ATOM 578 O O . PRO A 1 71 ? 3.112 -2.541 6.645 1.00 88.12 71 PRO A O 1
ATOM 581 N N . ASP A 1 72 ? 4.416 -4.058 7.672 1.00 84.25 72 ASP A N 1
ATOM 582 C CA . ASP A 1 72 ? 3.566 -4.155 8.854 1.00 84.25 72 ASP A CA 1
ATOM 583 C C . ASP A 1 72 ? 3.337 -2.781 9.488 1.00 84.25 72 ASP A C 1
ATOM 585 O O . ASP A 1 72 ? 4.270 -2.005 9.701 1.00 84.25 72 ASP A O 1
ATOM 589 N N . ARG A 1 73 ? 2.076 -2.516 9.848 1.00 80.75 73 ARG A N 1
ATOM 590 C CA . ARG A 1 73 ? 1.594 -1.262 10.454 1.00 80.75 73 ARG A CA 1
ATOM 591 C C . ARG A 1 73 ? 1.612 -0.036 9.538 1.00 80.75 73 ARG A C 1
ATOM 593 O O . ARG A 1 73 ? 1.159 1.013 9.991 1.00 80.75 73 ARG A O 1
ATOM 600 N N . ALA A 1 74 ? 2.048 -0.151 8.282 1.00 88.19 74 ALA A N 1
ATOM 601 C CA . ALA A 1 74 ? 1.834 0.909 7.305 1.00 88.19 74 ALA A CA 1
ATOM 602 C C . ALA A 1 74 ? 0.328 1.163 7.168 1.00 88.19 74 ALA A C 1
ATOM 604 O O . ALA A 1 74 ? -0.450 0.260 6.841 1.00 88.19 74 ALA A O 1
ATOM 605 N N . LEU A 1 75 ? -0.097 2.394 7.453 1.00 87.62 75 LEU A N 1
ATOM 606 C CA . LEU A 1 75 ? -1.495 2.759 7.298 1.00 87.62 75 LEU A CA 1
ATOM 607 C C . LEU A 1 75 ? -1.816 2.851 5.809 1.00 87.62 75 LEU A C 1
ATOM 609 O O . LEU A 1 75 ? -1.120 3.500 5.030 1.00 87.62 75 LEU A O 1
ATOM 613 N N . VAL A 1 76 ? -2.898 2.195 5.406 1.00 78.06 76 VAL A N 1
ATOM 614 C CA . VAL A 1 76 ? -3.371 2.217 4.026 1.00 78.06 76 VAL A CA 1
ATOM 615 C C . VAL A 1 76 ? -4.754 2.847 3.983 1.00 78.06 76 VAL A C 1
ATOM 617 O O . VAL A 1 76 ? -5.658 2.429 4.704 1.00 78.06 76 VAL A O 1
ATOM 620 N N . SER A 1 77 ? -4.935 3.858 3.131 1.00 71.19 77 SER A N 1
ATOM 621 C CA . SER A 1 77 ? -6.268 4.394 2.874 1.00 71.19 77 SER A CA 1
ATOM 622 C C . SER A 1 77 ? -6.967 3.454 1.901 1.00 71.19 77 SER A C 1
ATOM 624 O O . SER A 1 77 ? -6.575 3.336 0.740 1.00 71.19 77 SER A O 1
ATOM 626 N N . ARG A 1 78 ? -7.970 2.724 2.389 1.00 71.19 78 ARG A N 1
ATOM 627 C CA . ARG A 1 78 ? -8.834 1.884 1.559 1.00 71.19 78 ARG A CA 1
ATOM 628 C C . ARG A 1 78 ? -10.281 2.159 1.917 1.00 71.19 78 ARG A C 1
ATOM 630 O O . ARG A 1 78 ? -10.658 2.116 3.087 1.00 71.19 78 ARG A O 1
ATOM 637 N N . GLN A 1 79 ? -11.107 2.380 0.902 1.00 66.06 79 GLN A N 1
ATOM 638 C CA . GLN A 1 79 ? -12.546 2.354 1.091 1.00 66.06 79 GLN A CA 1
ATOM 639 C C . GLN A 1 79 ? -12.981 0.892 1.230 1.00 66.06 79 GLN A C 1
ATOM 641 O O . GLN A 1 79 ? -13.130 0.178 0.245 1.00 66.06 79 GLN A O 1
ATOM 646 N N . VAL A 1 80 ? -13.122 0.433 2.473 1.00 68.81 80 VAL A N 1
ATOM 647 C CA . VAL A 1 80 ? -13.563 -0.942 2.774 1.00 68.81 80 VAL A CA 1
ATOM 648 C C . VAL A 1 80 ? -15.091 -1.041 2.800 1.00 68.81 80 VAL A C 1
ATOM 650 O O . VAL A 1 80 ? -15.649 -2.103 2.547 1.00 68.81 80 VAL A O 1
ATOM 653 N N . PHE A 1 81 ? -15.772 0.075 3.068 1.00 71.69 81 PHE A N 1
ATOM 654 C CA . PHE A 1 81 ? -17.221 0.132 3.213 1.00 71.69 81 PHE A CA 1
ATOM 655 C C . PHE A 1 81 ? -17.825 1.225 2.331 1.00 71.69 81 PHE A C 1
ATOM 657 O O . PHE A 1 81 ? -17.240 2.293 2.132 1.00 71.69 81 PHE A O 1
ATOM 664 N N . GLU A 1 82 ? -19.022 0.967 1.816 1.00 81.19 82 GLU A N 1
ATOM 665 C CA . GLU A 1 82 ? -19.841 2.003 1.195 1.00 81.19 82 GLU A CA 1
ATOM 666 C C . GLU A 1 82 ? -20.281 3.015 2.265 1.00 81.19 82 GLU A C 1
ATOM 668 O O . GLU A 1 82 ? -20.589 2.651 3.403 1.00 81.19 82 GLU A O 1
ATOM 673 N N . ILE A 1 83 ? -20.319 4.300 1.907 1.00 75.94 83 ILE A N 1
ATOM 674 C CA . ILE A 1 83 ? -20.825 5.338 2.806 1.00 75.94 83 ILE A CA 1
ATOM 675 C C . ILE A 1 83 ? -22.349 5.203 2.854 1.00 75.94 83 ILE A C 1
ATOM 677 O O . ILE A 1 83 ? -23.053 5.662 1.960 1.00 75.94 83 ILE A O 1
ATOM 681 N N . GLY A 1 84 ? -22.864 4.567 3.905 1.00 88.31 84 GLY A N 1
ATOM 682 C CA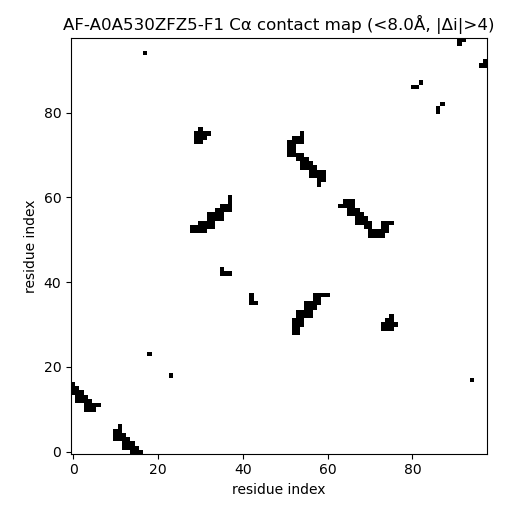 . GLY A 1 84 ? -24.298 4.384 4.094 1.00 88.31 84 GLY A CA 1
ATOM 683 C C . GLY A 1 84 ? -24.674 4.078 5.546 1.00 88.31 84 GLY A C 1
ATOM 684 O O . GLY A 1 84 ? -23.833 3.592 6.310 1.00 88.31 84 GLY A O 1
ATOM 685 N N . PRO A 1 85 ? -25.940 4.320 5.948 1.00 89.94 85 PRO A N 1
ATOM 686 C CA . PRO A 1 85 ? -26.390 4.120 7.328 1.00 89.94 85 PRO A CA 1
ATOM 687 C C . PRO A 1 85 ? -26.146 2.700 7.845 1.00 89.94 85 PRO A C 1
ATOM 689 O O . PRO A 1 85 ? -25.783 2.519 9.005 1.00 89.94 85 PRO A O 1
ATOM 692 N N . PHE A 1 86 ? -26.293 1.697 6.972 1.00 91.56 86 PHE A N 1
ATOM 693 C CA . PHE A 1 86 ? -26.033 0.298 7.304 1.00 91.56 86 PHE A CA 1
ATOM 694 C C . PHE A 1 86 ? -24.582 0.073 7.746 1.00 91.56 86 PHE A C 1
ATOM 696 O O . PHE A 1 86 ? -24.352 -0.473 8.824 1.00 91.56 86 PHE A O 1
ATOM 703 N N . TRP A 1 87 ? -23.608 0.521 6.948 1.00 86.75 87 TRP A N 1
ATOM 704 C CA . TRP A 1 87 ? -22.190 0.301 7.231 1.00 86.75 87 TRP A CA 1
ATOM 705 C C . TRP A 1 87 ? -21.697 1.118 8.421 1.00 86.75 87 TRP A C 1
ATOM 707 O O . TRP A 1 87 ? -20.928 0.600 9.226 1.00 86.75 87 TRP A O 1
ATOM 717 N N . ILE A 1 88 ? -22.195 2.347 8.594 1.00 85.69 88 ILE A N 1
ATOM 718 C CA . ILE A 1 88 ? -21.912 3.147 9.793 1.00 85.69 88 ILE A CA 1
ATOM 719 C C . ILE A 1 88 ? -22.431 2.425 11.040 1.00 85.69 88 ILE A C 1
ATOM 721 O O . ILE A 1 88 ? -21.680 2.227 11.993 1.00 85.69 88 ILE A O 1
ATOM 725 N N . HIS A 1 89 ? -23.687 1.973 11.032 1.00 87.88 89 HIS A N 1
ATOM 726 C CA . HIS A 1 89 ? -24.256 1.241 12.162 1.00 87.88 89 HIS A CA 1
ATOM 727 C C . HIS A 1 89 ? -23.509 -0.075 12.428 1.00 87.88 89 HIS A C 1
ATOM 729 O O . HIS A 1 89 ? -23.220 -0.400 13.580 1.00 87.88 89 HIS A O 1
ATOM 735 N N . HIS A 1 90 ? -23.161 -0.822 11.375 1.00 86.00 90 HIS A N 1
ATOM 736 C CA . HIS A 1 90 ? -22.360 -2.040 11.484 1.00 86.00 90 HIS A CA 1
ATOM 737 C C . HIS A 1 90 ? -21.022 -1.767 12.179 1.00 86.00 90 HIS A C 1
ATOM 739 O O . HIS A 1 90 ? -20.703 -2.453 13.146 1.00 86.00 90 HIS A O 1
ATOM 745 N N . LEU A 1 91 ? -20.291 -0.737 11.740 1.00 82.81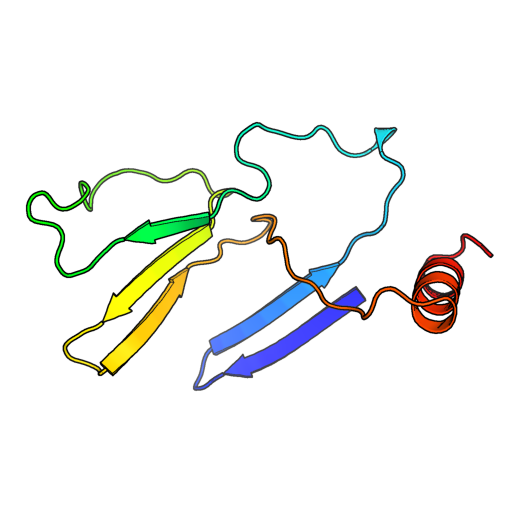 91 LEU A N 1
ATOM 746 C CA . LEU A 1 91 ? -19.002 -0.341 12.308 1.00 82.81 91 LEU A CA 1
ATOM 747 C C . LEU A 1 91 ? -19.107 0.080 13.774 1.00 82.81 91 LEU A C 1
ATOM 749 O O . LEU A 1 91 ? -18.286 -0.343 14.588 1.00 82.81 91 LEU A O 1
ATOM 753 N N . LEU A 1 92 ? -20.105 0.894 14.124 1.00 83.12 92 LEU A N 1
ATOM 754 C CA . LEU A 1 92 ? -20.301 1.336 15.504 1.00 83.12 92 LEU A CA 1
ATOM 755 C C . LEU A 1 92 ? -20.611 0.143 16.419 1.00 83.12 92 LEU A C 1
ATOM 757 O O . LEU A 1 92 ? -19.969 -0.013 17.457 1.00 83.12 92 LEU A O 1
ATOM 761 N N . LYS A 1 93 ? -21.520 -0.745 15.995 1.00 85.81 93 LYS A N 1
ATOM 762 C CA . LYS A 1 93 ? -21.909 -1.935 16.763 1.00 85.81 93 LYS A CA 1
ATOM 763 C C . LYS A 1 93 ? -20.761 -2.933 16.905 1.00 85.81 93 LYS A C 1
ATOM 765 O O . LYS A 1 93 ? -20.511 -3.445 17.992 1.00 85.81 93 LYS A O 1
ATOM 770 N N . SER A 1 94 ? -20.030 -3.214 15.823 1.00 82.00 94 SER A N 1
ATOM 771 C CA . SER A 1 94 ? -18.926 -4.184 15.842 1.00 82.00 94 SER A CA 1
ATOM 772 C C . SER A 1 94 ? -17.740 -3.734 16.695 1.00 82.00 94 SER A C 1
ATOM 774 O O . SER A 1 94 ? -16.896 -4.558 17.036 1.00 82.00 94 SER A O 1
ATOM 776 N N . ASN A 1 95 ? -17.660 -2.441 17.022 1.00 78.38 95 ASN A N 1
ATOM 777 C CA . ASN A 1 95 ? -16.583 -1.859 17.821 1.00 78.38 95 ASN A CA 1
ATOM 778 C C . ASN A 1 95 ? -17.070 -1.321 19.180 1.00 78.38 95 ASN A C 1
ATOM 780 O O . ASN A 1 95 ? -16.330 -0.605 19.846 1.00 78.38 95 ASN A O 1
ATOM 784 N N . GLY A 1 96 ? -18.287 -1.682 19.612 1.00 82.12 96 GLY A N 1
ATOM 785 C CA . GLY A 1 96 ? -18.781 -1.408 20.967 1.00 82.12 96 GLY A CA 1
ATOM 786 C C . GLY A 1 96 ? -19.152 0.050 21.247 1.00 82.12 96 GLY A C 1
ATOM 787 O O . GLY A 1 96 ? -19.183 0.455 22.406 1.00 82.12 96 GLY A O 1
ATOM 788 N N . PHE A 1 97 ? -19.417 0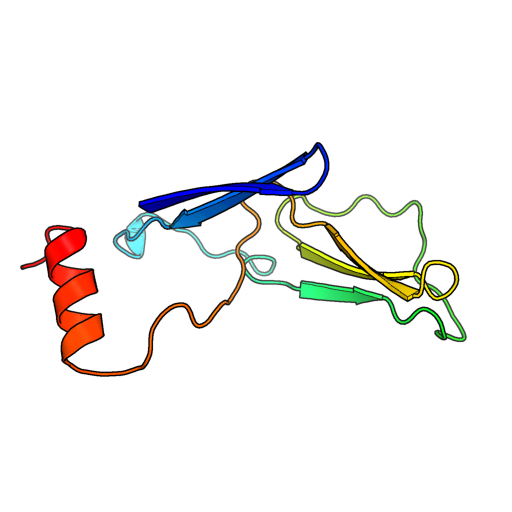.840 20.205 1.00 80.19 97 PHE A N 1
ATOM 789 C CA . PHE A 1 97 ? -19.865 2.227 20.351 1.00 80.19 97 PHE A CA 1
ATOM 790 C C . PHE A 1 97 ? -21.390 2.358 20.491 1.00 80.19 97 PHE A C 1
ATOM 792 O O . PHE A 1 97 ? -21.853 3.387 20.984 1.00 80.19 97 PHE A O 1
ATOM 799 N N . VAL A 1 98 ? -22.156 1.343 20.064 1.00 79.62 98 VAL A N 1
ATOM 800 C CA . VAL A 1 98 ? -23.624 1.220 20.201 1.00 79.62 98 VAL A CA 1
ATOM 801 C C . VAL A 1 98 ? -24.049 -0.223 20.446 1.00 79.62 98 VAL A C 1
ATOM 803 O O . VAL A 1 98 ? -23.314 -1.137 20.003 1.00 79.62 98 VAL A O 1
#

Foldseek 3Di:
DWDWDDDPNDIDTDDDDDDDPVVDDDDPLAQAEAEFEPPDPDGDDPPDDDDLLYKYWYADPVVRGIDTDNHPPNHHDDPPDDPDPVVVVVVCVVNVVD

Secondary structure (DSSP, 8-state):
-EEEEEETTEEEEEE-----GGG----SSTT-EEE--TT-SS---TT----TT-EEEEEETTTTEEEEE--TT-------S-SSHHHHHHHHHHTT--

Solvent-accessible surface area (backbone atoms only — not comparable to full-atom values): 6435 Å² total; per-residue (Å²): 89,80,48,76,48,86,54,96,91,43,83,48,72,52,75,53,84,89,73,64,70,91,81,56,81,87,55,96,42,60,49,35,73,47,76,52,62,83,80,45,93,75,67,79,73,84,86,62,86,73,61,57,38,45,26,39,34,38,52,41,81,87,81,73,40,78,43,78,48,69,42,81,86,30,43,73,88,69,88,86,65,71,96,44,74,66,50,53,51,48,54,35,43,77,68,71,75,93

Sequence (98 aa):
MTQRWDFGGDIIGSDVHIQHSSFHRESHLDGLHVYFNPHAEVPFEPSFTWPGEVSRNSYDVTADQPIQIHPDRALVSRQVFEIGPFWIHHLLKSNGFV

pLDDT: mean 86.54, std 6.88, range [66.06, 97.0]